Protein AF-A0A932RBN2-F1 (afdb_monomer_lite)

Sequence (77 aa):
MRTLILVLGSLLASVLLFAQDAKPKLTFDEFFNSVDFTGVRLSPDGNSVVFDTEKADWEQQIYRSDLWLYRIAGNGG

Secondary structure (DSSP, 8-state):
-HHHHHHHHHHHHHHHHH--PPPPPPPHHHHHT-EEEEEEEE-TTSSEEEEEEEEEETTTTEEEEEEEEEES-----

Foldseek 3Di:
DVVVVVVVVVVVVVVVVVPPDDDDDDDPVNVLQDKDWPDWDADPVRFKIKTKIWGDPVVVRDIDIDIDIDGNPDPDD

Radius of gyration: 23.29 Å; chains: 1; bounding box: 67×30×40 Å

Structure (mmCIF, N/CA/C/O backbone):
data_AF-A0A932RBN2-F1
#
_entry.id   AF-A0A932RBN2-F1
#
loop_
_atom_site.group_PDB
_atom_site.id
_atom_site.type_symbol
_atom_site.label_atom_id
_atom_site.label_alt_id
_atom_site.label_comp_id
_atom_site.label_asym_id
_atom_site.label_entity_id
_atom_site.label_seq_id
_atom_site.pdbx_PDB_ins_code
_atom_site.Cartn_x
_atom_site.Cartn_y
_atom_site.Cartn_z
_atom_site.occupancy
_atom_site.B_iso_or_equiv
_atom_site.auth_seq_id
_atom_site.auth_comp_id
_atom_site.auth_asym_id
_atom_site.auth_atom_id
_atom_site.pdbx_PDB_model_num
ATOM 1 N N . MET A 1 1 ? 51.298 21.949 4.975 1.00 69.69 1 MET A N 1
ATOM 2 C CA . MET A 1 1 ? 50.226 22.213 3.986 1.00 69.69 1 MET A CA 1
ATOM 3 C C . MET A 1 1 ? 49.430 20.950 3.656 1.00 69.69 1 MET A C 1
ATOM 5 O O . MET A 1 1 ? 48.279 20.880 4.052 1.00 69.69 1 MET A O 1
ATOM 9 N N . ARG A 1 2 ? 50.020 19.919 3.027 1.00 78.88 2 ARG A N 1
ATOM 10 C CA . ARG A 1 2 ? 49.303 18.682 2.632 1.00 78.88 2 ARG A CA 1
ATOM 11 C C . ARG A 1 2 ? 48.639 17.932 3.796 1.00 78.88 2 ARG A C 1
ATOM 13 O O . ARG A 1 2 ? 47.486 17.543 3.692 1.00 78.88 2 ARG A O 1
ATOM 20 N N . THR A 1 3 ? 49.340 17.786 4.917 1.00 80.81 3 THR A N 1
ATOM 21 C CA . THR A 1 3 ? 48.803 17.162 6.140 1.00 80.81 3 THR A CA 1
ATOM 22 C C . THR A 1 3 ? 47.662 17.968 6.762 1.00 80.81 3 THR A C 1
ATOM 24 O O . THR A 1 3 ? 46.685 17.384 7.210 1.00 80.81 3 THR A O 1
ATOM 27 N N . LEU A 1 4 ? 47.738 19.301 6.720 1.00 83.00 4 LEU A N 1
ATOM 28 C CA . LEU A 1 4 ? 46.692 20.191 7.232 1.00 83.00 4 LEU A CA 1
ATOM 29 C C . LEU A 1 4 ? 45.397 20.076 6.410 1.00 83.00 4 LEU A C 1
ATOM 31 O O . LEU A 1 4 ? 44.315 20.025 6.978 1.00 83.00 4 LEU A O 1
ATOM 35 N N . ILE A 1 5 ? 45.519 19.978 5.081 1.00 86.75 5 ILE A N 1
ATOM 36 C CA . ILE A 1 5 ? 44.381 19.805 4.163 1.00 86.75 5 ILE A CA 1
ATOM 37 C C . ILE A 1 5 ? 43.689 18.458 4.402 1.00 86.75 5 ILE A C 1
ATOM 39 O O . ILE A 1 5 ? 42.465 18.400 4.430 1.00 86.75 5 ILE A O 1
ATOM 43 N N . LEU A 1 6 ? 44.459 17.387 4.622 1.00 85.38 6 LEU A N 1
ATOM 44 C CA . LEU A 1 6 ? 43.901 16.060 4.903 1.00 85.38 6 LEU A CA 1
ATOM 45 C C . LEU A 1 6 ? 43.174 16.015 6.252 1.00 85.38 6 LEU A C 1
ATOM 47 O O . LEU A 1 6 ? 42.079 15.465 6.333 1.00 85.38 6 LEU A O 1
ATOM 51 N N . VAL A 1 7 ? 43.740 16.634 7.291 1.00 87.69 7 VAL A N 1
ATOM 52 C CA . VAL A 1 7 ? 43.094 16.721 8.611 1.00 87.69 7 VAL A CA 1
ATOM 53 C C . VAL A 1 7 ? 41.825 17.568 8.539 1.00 87.69 7 VAL A C 1
ATOM 55 O O . VAL A 1 7 ? 40.785 17.145 9.035 1.00 87.69 7 VAL A O 1
ATOM 58 N N . LEU A 1 8 ? 41.875 18.725 7.874 1.00 86.44 8 LEU A N 1
ATOM 59 C CA . LEU A 1 8 ? 40.714 19.600 7.720 1.00 86.44 8 LEU A CA 1
ATOM 60 C C . LEU A 1 8 ? 39.603 18.932 6.896 1.00 86.44 8 LEU A C 1
ATOM 62 O O . LEU A 1 8 ? 38.439 18.988 7.281 1.00 86.44 8 LEU A O 1
ATOM 66 N N . GLY A 1 9 ? 39.961 18.243 5.808 1.00 86.88 9 GLY A N 1
ATOM 67 C CA . GLY A 1 9 ? 39.021 17.470 4.996 1.00 86.88 9 GLY A CA 1
ATOM 68 C C . GLY A 1 9 ? 38.379 16.320 5.775 1.00 86.88 9 GLY A C 1
ATOM 69 O O . GLY A 1 9 ? 37.169 16.128 5.696 1.00 86.88 9 GLY A O 1
ATOM 70 N N . SER A 1 10 ? 39.160 15.603 6.590 1.00 83.50 10 SER A N 1
ATOM 71 C CA . SER A 1 10 ? 38.642 14.544 7.465 1.00 83.50 10 SER A CA 1
ATOM 72 C C . SER A 1 10 ? 37.700 15.088 8.543 1.00 83.50 10 SER A C 1
ATOM 74 O O . SER A 1 10 ? 36.708 14.440 8.871 1.00 83.50 10 SER A O 1
ATOM 76 N N . LEU A 1 11 ? 37.986 16.275 9.085 1.00 83.31 11 LEU A N 1
ATOM 77 C CA . LEU A 1 11 ? 37.142 16.918 10.090 1.00 83.31 11 LEU A CA 1
ATOM 78 C C . LEU A 1 11 ? 35.809 17.376 9.477 1.00 83.31 11 LEU A C 1
ATOM 80 O O . LEU A 1 11 ? 34.751 17.110 10.040 1.00 83.31 11 LEU A O 1
ATOM 84 N N . LEU A 1 12 ? 35.840 17.978 8.285 1.00 83.19 12 LEU A N 1
ATOM 85 C CA . LEU A 1 12 ? 34.643 18.395 7.543 1.00 83.19 12 LEU A CA 1
ATOM 86 C C . LEU A 1 12 ? 33.760 17.207 7.136 1.00 83.19 12 LEU A C 1
ATOM 88 O O . LEU A 1 12 ? 32.540 17.278 7.265 1.00 83.19 12 LEU A O 1
ATOM 92 N N . ALA A 1 13 ? 34.364 16.095 6.706 1.00 80.50 13 ALA A N 1
ATOM 93 C CA . ALA A 1 13 ? 33.629 14.877 6.368 1.00 80.50 13 ALA A CA 1
ATOM 94 C C . ALA A 1 13 ? 32.892 14.279 7.580 1.00 80.50 13 ALA A C 1
ATOM 96 O O . ALA A 1 13 ? 31.798 13.741 7.430 1.00 80.50 13 ALA A O 1
ATOM 97 N N . SER A 1 14 ? 33.457 14.410 8.786 1.00 75.88 14 SER A N 1
ATOM 98 C CA . SER A 1 14 ? 32.836 13.888 10.007 1.00 75.88 14 SER A CA 1
ATOM 99 C C . SER A 1 14 ? 31.543 14.626 10.384 1.00 75.88 14 SER A C 1
ATOM 101 O O . SER A 1 14 ? 30.589 13.991 10.822 1.00 75.88 14 SER A O 1
ATOM 103 N N . VAL A 1 15 ? 31.452 15.936 10.119 1.00 77.06 15 VAL A N 1
ATOM 104 C CA . VAL A 1 15 ? 30.252 16.752 10.400 1.00 77.06 15 VAL A CA 1
ATOM 105 C C . VAL A 1 15 ? 29.058 16.322 9.540 1.00 77.06 15 VAL A C 1
ATOM 107 O O . VAL A 1 15 ? 27.929 16.295 10.024 1.00 77.06 15 VAL A O 1
ATOM 110 N N . LEU A 1 16 ? 29.299 15.921 8.287 1.00 74.06 16 LEU A N 1
ATOM 111 C CA . LEU A 1 16 ? 28.246 15.477 7.364 1.00 74.06 16 LEU A CA 1
ATOM 112 C C . LEU A 1 16 ? 27.620 14.130 7.764 1.00 74.06 16 LEU A C 1
ATOM 114 O O . LEU A 1 16 ? 26.476 1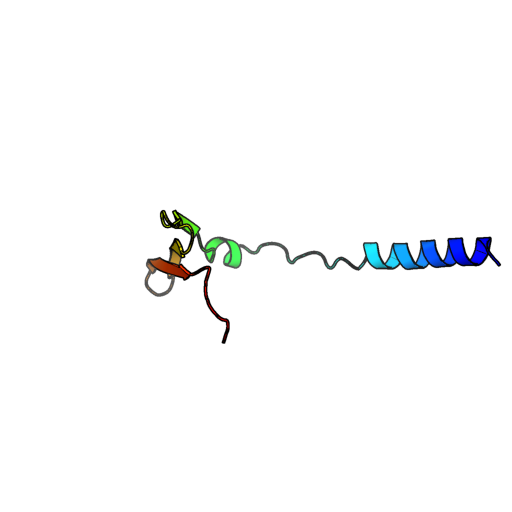3.864 7.409 1.00 74.06 16 LEU A O 1
ATOM 118 N N . LEU A 1 17 ? 28.341 13.290 8.514 1.00 71.25 17 LEU A N 1
ATOM 119 C CA . LEU A 1 17 ? 27.838 11.991 8.978 1.00 71.25 17 LEU A CA 1
ATOM 120 C C . LEU A 1 17 ? 26.898 12.116 10.187 1.00 71.25 17 LEU A C 1
ATOM 122 O O . LEU A 1 17 ? 25.992 11.302 10.333 1.00 71.25 17 LEU A O 1
ATOM 126 N N . PHE A 1 18 ? 27.083 13.138 11.030 1.00 67.75 18 PHE A N 1
ATOM 127 C CA . PHE A 1 18 ? 26.252 13.383 12.220 1.00 67.75 18 PHE A CA 1
ATOM 128 C C . PHE A 1 18 ? 25.059 14.317 11.968 1.00 67.75 18 PHE A C 1
ATOM 130 O O . PHE A 1 18 ? 24.242 14.506 12.862 1.00 67.75 18 PHE A O 1
ATOM 137 N N . ALA A 1 19 ? 24.929 14.872 10.760 1.00 70.00 19 ALA A N 1
ATOM 138 C CA . ALA A 1 19 ? 23.787 15.691 10.342 1.00 70.00 19 ALA A CA 1
ATOM 139 C C . ALA A 1 19 ? 22.598 14.858 9.820 1.00 70.00 19 ALA A C 1
ATOM 141 O O . ALA A 1 19 ? 21.684 15.393 9.196 1.00 70.00 19 ALA A O 1
ATOM 142 N N . GLN A 1 20 ? 22.615 13.540 10.032 1.00 75.44 20 GLN A N 1
ATOM 143 C CA . GLN A 1 20 ? 21.462 12.700 9.741 1.00 75.44 20 GLN A CA 1
ATOM 144 C C . GLN A 1 20 ? 20.427 12.913 10.843 1.00 75.44 20 GLN A C 1
ATOM 146 O O . GLN A 1 20 ? 20.484 12.258 11.885 1.00 75.44 20 GLN A O 1
ATOM 151 N N . ASP A 1 21 ? 19.497 13.841 10.620 1.00 80.25 21 ASP A N 1
ATOM 152 C CA . ASP A 1 21 ? 18.318 13.967 11.468 1.00 80.25 21 ASP A CA 1
ATOM 153 C C . ASP A 1 21 ? 17.652 12.595 11.580 1.00 80.25 21 ASP A C 1
ATOM 155 O O . ASP A 1 21 ? 17.274 11.968 10.582 1.00 80.25 21 ASP A O 1
ATOM 159 N N . ALA A 1 22 ? 17.555 12.095 12.813 1.00 81.88 22 ALA A N 1
ATOM 160 C CA . ALA A 1 22 ? 16.861 10.849 13.064 1.00 81.88 22 ALA A CA 1
ATOM 161 C C . ALA A 1 22 ? 15.416 11.020 12.591 1.00 81.88 22 ALA A C 1
ATOM 163 O O . ALA A 1 22 ? 14.730 11.959 13.004 1.00 81.88 22 ALA A O 1
ATOM 164 N N . LYS A 1 23 ? 14.950 10.110 11.726 1.00 85.56 23 LYS A N 1
ATOM 165 C CA . LYS A 1 23 ? 13.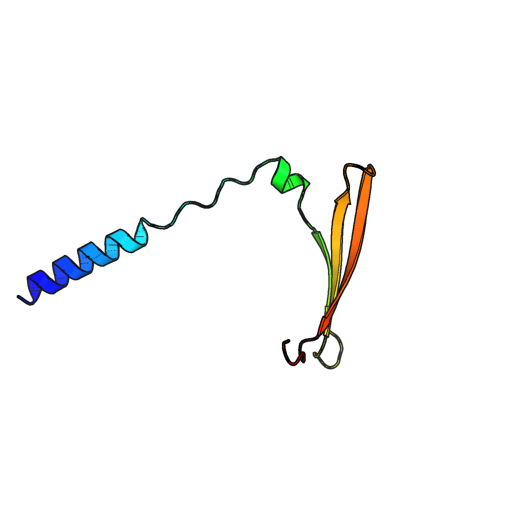539 10.100 11.336 1.00 85.56 23 LYS A CA 1
ATOM 166 C C . LYS A 1 23 ? 12.681 10.064 12.606 1.00 85.56 23 LYS A C 1
ATOM 168 O O . LYS A 1 23 ? 13.047 9.349 13.549 1.00 85.56 23 LYS A O 1
ATOM 173 N N . PRO A 1 24 ? 11.559 10.802 12.641 1.00 89.44 24 PRO A N 1
ATOM 174 C CA . PRO A 1 24 ? 10.618 10.705 13.743 1.00 89.44 24 PRO A CA 1
ATOM 175 C C . PRO A 1 24 ? 10.272 9.242 14.031 1.00 89.44 24 PRO A C 1
ATOM 177 O O . PRO A 1 24 ? 10.191 8.413 13.119 1.00 89.44 24 PRO A O 1
ATOM 180 N N . LYS A 1 25 ? 10.111 8.912 15.314 1.00 92.50 25 LYS A N 1
ATOM 181 C CA . LYS A 1 25 ? 9.639 7.582 15.705 1.00 92.50 25 LYS A CA 1
ATOM 182 C C . LYS A 1 25 ? 8.211 7.414 15.200 1.00 92.50 25 LYS A C 1
ATOM 184 O O . LYS A 1 25 ? 7.412 8.327 15.380 1.00 92.50 25 LYS A O 1
ATOM 189 N N . LEU A 1 26 ? 7.911 6.238 14.651 1.00 94.12 26 LEU A N 1
ATOM 190 C CA . LEU A 1 26 ? 6.558 5.883 14.243 1.00 94.12 26 LEU A CA 1
ATOM 191 C C . LEU A 1 26 ? 5.611 6.006 15.439 1.00 94.12 26 LEU A C 1
ATOM 193 O O . LEU A 1 26 ? 5.838 5.397 16.490 1.00 94.12 26 LEU A O 1
ATOM 197 N N . THR A 1 27 ? 4.569 6.806 15.275 1.00 96.75 27 THR A N 1
ATOM 198 C CA . THR A 1 27 ? 3.507 6.946 16.268 1.00 96.75 27 THR A CA 1
ATOM 199 C C . THR A 1 27 ? 2.443 5.865 16.079 1.00 96.75 27 THR A C 1
ATOM 201 O O . THR A 1 27 ? 2.323 5.260 15.015 1.00 96.75 27 THR A O 1
ATOM 204 N N . PHE A 1 28 ? 1.644 5.614 17.121 1.00 96.31 28 PHE A N 1
ATOM 205 C CA . PHE A 1 28 ? 0.491 4.717 16.996 1.00 96.31 28 PHE A CA 1
ATOM 206 C C . PHE A 1 28 ? -0.513 5.225 15.958 1.00 96.31 28 PHE A C 1
ATOM 208 O O . PHE A 1 28 ? -1.039 4.426 15.193 1.00 96.31 28 PHE A O 1
ATOM 215 N N . ASP A 1 29 ? -0.743 6.538 15.911 1.00 95.06 29 ASP A N 1
ATOM 216 C CA . ASP A 1 29 ? -1.651 7.146 14.939 1.00 95.06 29 ASP A CA 1
ATOM 217 C C . ASP A 1 29 ? -1.175 6.905 13.499 1.00 95.06 29 ASP A C 1
ATOM 219 O O . ASP A 1 29 ? -1.933 6.402 12.678 1.00 95.06 29 ASP A O 1
ATOM 223 N N . GLU A 1 30 ? 0.105 7.141 13.205 1.00 94.88 30 GLU A N 1
ATOM 224 C CA . GLU A 1 30 ? 0.675 6.862 11.879 1.00 94.88 30 GLU A CA 1
ATOM 225 C C . GLU A 1 30 ? 0.630 5.373 11.516 1.00 94.88 30 GLU A C 1
ATOM 227 O O . GLU A 1 30 ? 0.395 5.036 10.358 1.00 94.88 30 GLU A O 1
ATOM 232 N N . PHE A 1 31 ? 0.846 4.478 12.486 1.00 94.88 31 PHE A N 1
ATOM 233 C CA . PHE A 1 31 ? 0.767 3.037 12.249 1.00 94.88 31 PHE A CA 1
ATOM 234 C C . PHE A 1 31 ? 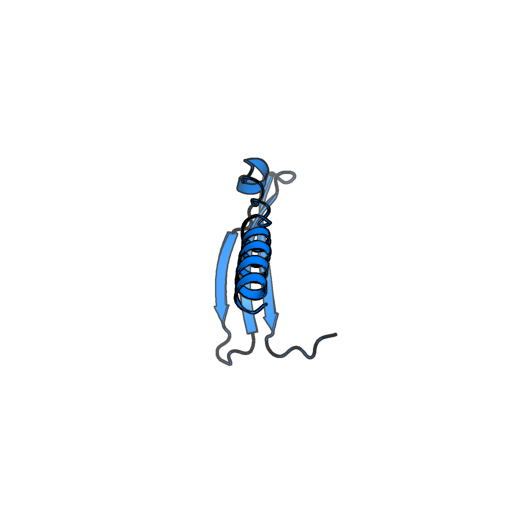-0.646 2.609 11.838 1.00 94.88 31 PHE A C 1
ATOM 236 O O . PHE A 1 31 ? -0.798 1.855 10.886 1.00 94.88 31 PHE A O 1
ATOM 243 N N . PHE A 1 32 ? -1.680 3.093 12.530 1.00 94.38 32 PHE A N 1
ATOM 244 C CA . PHE A 1 32 ? -3.066 2.734 12.219 1.00 94.38 32 PHE A CA 1
ATOM 245 C C . PHE A 1 32 ? -3.618 3.470 10.992 1.00 94.38 32 PHE A C 1
ATOM 247 O O . PHE A 1 32 ? -4.522 2.961 10.334 1.00 94.38 32 PHE A O 1
ATOM 254 N N . ASN A 1 33 ? -3.058 4.628 10.646 1.00 95.88 33 ASN A N 1
ATOM 255 C CA . ASN A 1 33 ? -3.369 5.353 9.414 1.00 95.88 33 ASN A CA 1
ATOM 256 C C . ASN A 1 33 ? -2.471 4.941 8.230 1.00 95.88 33 ASN A C 1
ATOM 258 O O . ASN A 1 33 ? -2.319 5.707 7.273 1.00 95.88 33 ASN A O 1
ATOM 262 N N . SER A 1 34 ? -1.865 3.748 8.272 1.00 96.56 34 SER A N 1
ATOM 263 C CA . SER A 1 34 ? -1.093 3.223 7.147 1.00 96.56 34 SER A CA 1
ATOM 264 C C . SER A 1 34 ? -1.978 2.930 5.932 1.00 96.56 34 SER A C 1
ATOM 266 O O . SER A 1 34 ? -3.196 2.773 6.026 1.00 96.56 34 SER A O 1
ATOM 268 N N . VAL A 1 35 ? -1.332 2.844 4.770 1.00 97.81 35 VA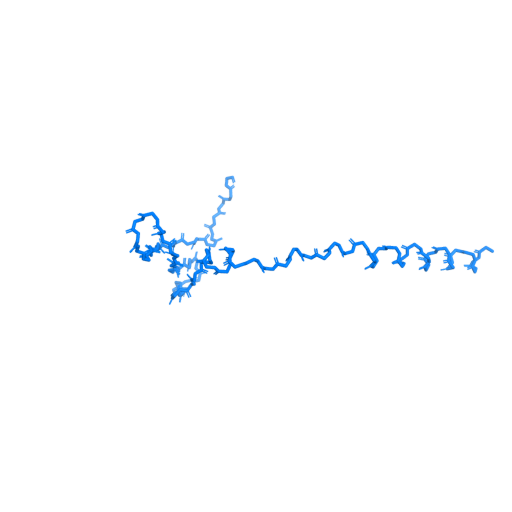L A N 1
ATOM 269 C CA . VAL A 1 35 ? -1.951 2.383 3.528 1.00 97.81 35 VAL A CA 1
ATOM 270 C C . VAL A 1 35 ? -1.326 1.050 3.154 1.00 97.81 35 VAL A C 1
ATOM 272 O O . VAL A 1 35 ? -0.108 0.965 2.980 1.00 97.81 35 VAL A O 1
ATOM 275 N N . ASP A 1 36 ? -2.165 0.039 2.998 1.00 97.81 36 ASP A N 1
ATOM 276 C CA . ASP A 1 36 ? -1.767 -1.285 2.550 1.00 97.81 36 ASP A CA 1
ATOM 277 C C . ASP A 1 36 ? -1.906 -1.396 1.034 1.00 97.81 36 ASP A C 1
ATOM 279 O O . ASP A 1 36 ? -2.828 -0.849 0.436 1.00 97.81 36 ASP A O 1
ATOM 283 N N . PHE A 1 37 ? -0.992 -2.131 0.403 1.00 97.44 37 PHE A N 1
ATOM 284 C CA . PHE A 1 37 ? -1.055 -2.451 -1.022 1.00 97.44 37 PHE A CA 1
ATOM 285 C C . PHE A 1 37 ? -1.444 -3.918 -1.172 1.00 97.44 37 PHE A C 1
ATOM 287 O O . PHE A 1 37 ? -0.612 -4.812 -1.009 1.00 97.44 37 PHE A O 1
ATOM 294 N N . THR A 1 38 ? -2.715 -4.177 -1.453 1.00 97.19 38 THR A N 1
ATOM 295 C CA . THR A 1 38 ? -3.288 -5.533 -1.409 1.00 97.19 38 THR A CA 1
ATOM 296 C C . THR A 1 38 ? -3.210 -6.259 -2.754 1.00 97.19 38 THR A C 1
ATOM 298 O O . THR A 1 38 ? -3.323 -7.486 -2.817 1.00 97.19 38 THR A O 1
ATOM 301 N N . GLY A 1 39 ? -2.931 -5.530 -3.836 1.00 96.88 39 GLY A N 1
ATOM 302 C CA . GLY A 1 39 ? -2.796 -6.075 -5.180 1.00 96.88 39 GLY A CA 1
ATOM 303 C C . GLY A 1 39 ? -1.901 -5.209 -6.056 1.00 96.88 39 GLY A C 1
ATOM 304 O O . GLY A 1 39 ? -1.981 -3.988 -6.022 1.00 96.88 39 GLY A O 1
ATOM 305 N N . VAL A 1 40 ? -1.045 -5.842 -6.862 1.00 97.38 40 VAL A N 1
ATOM 306 C CA . VAL A 1 40 ? -0.239 -5.174 -7.896 1.00 97.38 40 VAL A CA 1
ATOM 307 C C . VAL A 1 40 ? -0.203 -6.054 -9.141 1.00 97.38 40 VAL A C 1
ATOM 309 O O . VAL A 1 40 ? 0.008 -7.269 -9.044 1.00 97.38 40 VAL A O 1
ATOM 312 N N . ARG A 1 41 ? -0.421 -5.465 -10.320 1.00 97.75 41 ARG A N 1
ATOM 313 C CA . ARG A 1 41 ? -0.364 -6.138 -11.624 1.00 97.75 41 ARG A CA 1
ATOM 314 C C . ARG A 1 41 ? 0.292 -5.231 -12.661 1.00 97.75 41 ARG A C 1
ATOM 316 O O . ARG A 1 41 ? -0.131 -4.097 -12.856 1.00 97.75 41 ARG A O 1
ATOM 323 N N . LEU A 1 42 ? 1.297 -5.757 -13.355 1.00 96.81 42 LEU A N 1
ATOM 324 C CA . LEU A 1 42 ? 1.888 -5.122 -14.531 1.00 96.81 42 LEU A CA 1
ATOM 325 C C . LEU A 1 42 ? 1.119 -5.573 -15.780 1.00 96.81 42 LEU A C 1
ATOM 327 O O . LEU A 1 42 ? 0.793 -6.751 -15.927 1.00 96.81 42 LEU A O 1
ATOM 331 N N . SER A 1 43 ? 0.831 -4.635 -16.674 1.00 96.62 43 SER A N 1
ATOM 332 C CA . SER A 1 43 ? 0.292 -4.933 -18.005 1.00 96.62 43 SER A CA 1
ATOM 333 C C . SER A 1 43 ? 1.254 -5.807 -18.827 1.00 96.62 43 SER A C 1
ATOM 335 O O . SER A 1 43 ? 2.469 -5.681 -18.675 1.00 96.62 43 SER A O 1
ATOM 337 N N . PRO A 1 44 ? 0.753 -6.678 -19.725 1.00 96.56 44 PRO A N 1
ATOM 338 C CA . PRO A 1 44 ? 1.613 -7.549 -20.531 1.00 96.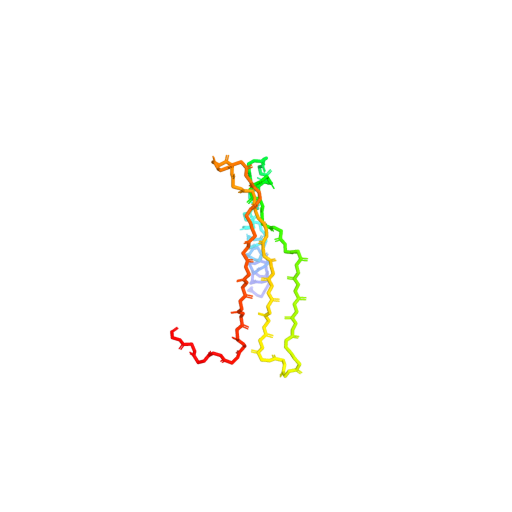56 44 PRO A CA 1
AT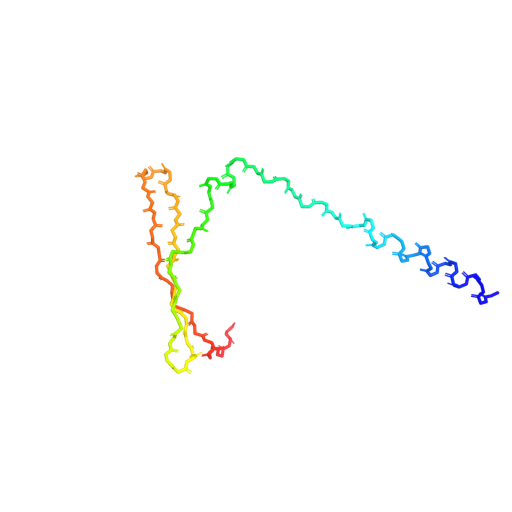OM 339 C C . PRO A 1 44 ? 2.634 -6.810 -21.407 1.00 96.56 44 PRO A C 1
ATOM 341 O O . PRO A 1 44 ? 3.700 -7.351 -21.684 1.00 96.56 44 PRO A O 1
ATOM 344 N N . ASP A 1 45 ? 2.317 -5.588 -21.840 1.00 95.12 45 ASP A N 1
ATOM 345 C CA . ASP A 1 45 ? 3.205 -4.735 -22.637 1.00 95.12 45 ASP A CA 1
ATOM 346 C C . ASP A 1 45 ? 4.194 -3.921 -21.783 1.00 95.12 45 ASP A C 1
ATOM 348 O O . ASP A 1 45 ? 5.047 -3.221 -22.324 1.00 95.12 45 ASP A O 1
ATOM 352 N N . GLY A 1 46 ? 4.088 -4.007 -20.454 1.00 94.31 46 GLY A N 1
ATOM 353 C CA . GLY A 1 46 ? 4.951 -3.317 -19.506 1.00 94.31 46 GLY A CA 1
ATOM 354 C C . GLY A 1 46 ? 4.699 -1.815 -19.381 1.00 94.31 46 GLY A C 1
ATOM 355 O O . GLY A 1 46 ? 5.431 -1.162 -18.648 1.00 94.31 46 GLY A O 1
ATOM 356 N N . ASN A 1 47 ? 3.687 -1.239 -20.038 1.00 95.50 47 ASN A N 1
ATOM 357 C CA . ASN A 1 47 ? 3.512 0.220 -20.088 1.00 95.50 47 ASN A CA 1
ATOM 358 C C . ASN A 1 47 ? 2.608 0.779 -18.990 1.00 95.50 47 ASN A C 1
ATOM 360 O O . ASN A 1 47 ? 2.436 1.995 -18.876 1.00 95.50 47 ASN A O 1
ATOM 364 N N . SER A 1 48 ? 2.005 -0.086 -18.185 1.00 96.38 48 SER A N 1
ATOM 365 C CA . SER A 1 48 ? 1.116 0.321 -17.103 1.00 96.38 48 SER A CA 1
ATOM 366 C C . SER A 1 48 ? 1.088 -0.658 -15.937 1.00 96.38 48 SER A C 1
ATOM 368 O O . SER A 1 48 ? 1.259 -1.865 -16.121 1.00 96.38 48 SER A O 1
ATOM 370 N N . VAL A 1 49 ? 0.850 -0.129 -14.739 1.00 97.00 49 VAL A N 1
ATOM 371 C CA . VAL A 1 49 ? 0.697 -0.883 -13.492 1.00 97.00 49 VAL A CA 1
ATOM 372 C C . VAL A 1 49 ? -0.660 -0.546 -12.892 1.00 97.00 49 VAL A C 1
ATOM 374 O O . VAL A 1 49 ? -0.989 0.628 -12.738 1.00 97.00 49 VAL A O 1
ATOM 377 N N . VAL A 1 50 ? -1.428 -1.571 -12.539 1.00 97.50 50 VAL A N 1
ATOM 378 C CA . VAL A 1 50 ? -2.619 -1.437 -11.699 1.00 97.50 50 VAL A CA 1
ATOM 379 C C . VAL A 1 50 ? -2.273 -1.892 -10.290 1.00 97.50 50 VAL A C 1
ATOM 381 O O . VAL A 1 50 ? -1.632 -2.934 -10.129 1.00 97.50 50 VAL A O 1
ATOM 384 N N . PHE A 1 51 ? -2.677 -1.131 -9.279 1.00 97.94 51 PHE A N 1
ATOM 385 C CA . PHE A 1 51 ? -2.519 -1.535 -7.886 1.00 97.94 51 PHE A CA 1
ATOM 386 C C . PHE A 1 51 ? -3.695 -1.092 -7.019 1.00 97.94 51 PHE A C 1
ATOM 388 O O . PHE A 1 51 ? -4.291 -0.041 -7.253 1.00 97.94 51 PHE A O 1
ATOM 395 N N . ASP A 1 52 ? -3.998 -1.915 -6.023 1.00 98.44 52 ASP A N 1
ATOM 396 C CA . ASP A 1 52 ? -5.017 -1.672 -5.010 1.00 98.44 52 ASP A CA 1
ATOM 397 C C . ASP A 1 52 ? -4.358 -1.093 -3.764 1.00 98.44 52 ASP A C 1
ATOM 399 O O . ASP A 1 52 ? -3.352 -1.629 -3.288 1.00 98.44 52 ASP A O 1
ATOM 403 N N . THR A 1 53 ? -4.939 -0.027 -3.224 1.00 98.31 53 THR A N 1
ATOM 404 C CA . THR A 1 53 ? -4.604 0.484 -1.895 1.00 98.31 53 THR A CA 1
ATOM 405 C C . THR A 1 53 ? -5.780 0.312 -0.958 1.00 98.31 53 THR A C 1
ATOM 407 O O . THR A 1 53 ? -6.907 0.601 -1.351 1.00 98.31 53 THR A O 1
ATOM 410 N N . GLU A 1 54 ? -5.527 -0.072 0.284 1.00 98.31 54 GLU A N 1
ATOM 411 C CA . GLU A 1 54 ? -6.521 -0.118 1.348 1.00 98.31 54 GLU A CA 1
ATOM 412 C C . GLU A 1 54 ? -6.067 0.746 2.523 1.00 98.31 54 GLU A C 1
ATOM 414 O O . GLU A 1 54 ? -4.897 0.737 2.899 1.00 98.31 54 GLU A O 1
ATOM 419 N N . LYS A 1 55 ? -6.986 1.518 3.098 1.00 97.88 55 LYS A N 1
ATOM 420 C CA . LYS A 1 55 ? -6.736 2.282 4.323 1.00 97.88 55 LYS A CA 1
ATOM 421 C C . LYS A 1 55 ? -7.979 2.337 5.190 1.00 97.88 55 LYS A C 1
ATOM 423 O O . LYS A 1 55 ? -9.100 2.282 4.680 1.00 97.88 55 LYS A O 1
ATOM 428 N N . ALA A 1 56 ? -7.790 2.497 6.492 1.00 97.75 56 ALA A N 1
ATOM 429 C CA . ALA A 1 56 ? -8.903 2.749 7.390 1.00 97.75 56 ALA A CA 1
ATOM 430 C C . ALA A 1 56 ? -9.517 4.136 7.123 1.00 97.75 56 ALA A C 1
ATOM 432 O O . ALA A 1 56 ? -8.814 5.139 6.994 1.00 97.75 56 ALA A O 1
ATOM 433 N N . ASP A 1 57 ? -10.842 4.185 7.043 1.00 97.56 57 ASP A N 1
ATOM 434 C CA . ASP A 1 57 ? -11.647 5.400 7.084 1.00 97.56 57 ASP A CA 1
ATOM 435 C C . ASP A 1 57 ? -12.385 5.405 8.425 1.00 97.56 57 ASP A C 1
ATOM 437 O O . ASP A 1 57 ? -13.448 4.799 8.588 1.00 97.56 57 ASP A O 1
ATOM 441 N N . TRP A 1 58 ? -11.755 6.027 9.421 1.00 96.25 58 TRP A N 1
ATOM 442 C CA . TRP A 1 58 ? -12.235 6.002 10.801 1.00 96.25 58 TRP A CA 1
ATOM 443 C C . TRP A 1 58 ? -13.550 6.756 10.990 1.00 96.25 58 TRP A C 1
ATOM 445 O O . TRP A 1 58 ? -14.342 6.375 11.848 1.00 96.25 58 TRP A O 1
ATOM 455 N N . GLU A 1 59 ? -13.805 7.787 10.180 1.00 97.12 59 GLU A N 1
ATOM 456 C CA . GLU A 1 59 ? -15.057 8.548 10.228 1.00 97.12 59 GLU A CA 1
ATOM 457 C C . GLU A 1 59 ? -16.234 7.694 9.762 1.00 97.12 59 GLU A C 1
ATOM 459 O O . GLU A 1 59 ? -17.299 7.705 10.376 1.00 97.12 59 GLU A O 1
ATOM 464 N N . GLN A 1 60 ? -16.032 6.932 8.686 1.00 97.81 60 GLN A N 1
ATOM 465 C CA . GLN A 1 60 ? -17.055 6.057 8.115 1.00 97.81 60 GLN A CA 1
ATOM 466 C C . GLN A 1 60 ? -17.068 4.655 8.743 1.00 97.81 60 GLN A C 1
ATOM 468 O O . GLN A 1 60 ? -17.962 3.866 8.449 1.00 97.81 60 GLN A O 1
ATOM 473 N N . GLN A 1 61 ? -16.099 4.343 9.610 1.00 97.25 61 GLN A N 1
ATOM 474 C CA . GLN A 1 61 ? -15.910 3.035 10.246 1.00 97.25 61 GLN A CA 1
ATOM 475 C C . GLN A 1 61 ? -15.782 1.874 9.242 1.00 97.25 61 GLN A C 1
ATOM 477 O O . GLN A 1 61 ? -16.344 0.796 9.442 1.00 97.25 61 GLN A O 1
ATOM 482 N N . ILE A 1 62 ? -15.032 2.085 8.159 1.00 97.38 62 ILE A N 1
ATOM 483 C CA . ILE A 1 62 ? -14.785 1.084 7.108 1.00 97.38 62 ILE A CA 1
ATOM 484 C C . ILE A 1 62 ? -13.301 1.024 6.738 1.00 97.38 62 ILE A C 1
ATOM 486 O O . ILE A 1 62 ? -12.538 1.938 7.040 1.00 97.38 62 ILE A O 1
ATOM 490 N N . TYR A 1 63 ? -12.909 -0.018 6.006 1.00 97.31 63 TYR A N 1
ATOM 491 C CA . TYR A 1 63 ? -11.703 0.021 5.181 1.00 97.31 63 TYR A CA 1
ATOM 492 C C . TYR A 1 63 ? -12.088 0.465 3.771 1.00 97.31 63 TYR A C 1
ATOM 494 O O . TYR A 1 63 ? -13.003 -0.090 3.159 1.00 97.31 63 TYR A O 1
ATOM 502 N N . ARG A 1 64 ? -11.425 1.508 3.276 1.00 97.81 64 ARG A N 1
ATOM 503 C CA . ARG A 1 64 ? -11.614 2.042 1.930 1.00 97.81 64 ARG A CA 1
ATOM 504 C C . ARG A 1 64 ? -10.562 1.445 1.013 1.00 97.81 64 ARG A C 1
ATOM 506 O O . ARG A 1 64 ? -9.372 1.612 1.274 1.00 97.81 64 ARG A O 1
ATOM 513 N N . SER A 1 65 ? -11.014 0.830 -0.074 1.00 97.81 65 SER A N 1
ATOM 514 C CA . SER A 1 65 ? -10.150 0.338 -1.144 1.00 97.81 65 SER A CA 1
ATOM 515 C C . SER A 1 65 ? -10.225 1.269 -2.355 1.00 97.81 65 SER A C 1
ATOM 517 O O . SER A 1 65 ? -11.318 1.594 -2.820 1.00 97.81 65 SER A O 1
ATOM 519 N N . ASP A 1 66 ? -9.069 1.661 -2.880 1.00 97.94 66 ASP A N 1
ATOM 520 C CA . ASP A 1 66 ? -8.934 2.476 -4.087 1.00 97.94 66 ASP A CA 1
ATOM 521 C C . ASP A 1 66 ? -8.087 1.722 -5.125 1.00 97.94 66 ASP A C 1
ATOM 523 O O . ASP A 1 66 ? -7.031 1.176 -4.798 1.00 97.94 66 ASP A O 1
ATOM 527 N N . LEU A 1 67 ? -8.541 1.712 -6.382 1.00 97.94 67 LEU A N 1
ATOM 528 C CA . LEU A 1 67 ? -7.834 1.100 -7.511 1.00 97.94 67 LEU A CA 1
ATOM 529 C C . LEU A 1 67 ? -7.116 2.182 -8.323 1.00 97.94 67 LEU A C 1
ATOM 531 O O . LEU A 1 67 ? -7.745 3.111 -8.837 1.00 97.94 67 LEU A O 1
ATOM 535 N N . TRP A 1 68 ? -5.809 2.027 -8.505 1.00 97.94 68 TRP A N 1
ATOM 536 C CA . TRP A 1 68 ? -4.963 2.978 -9.220 1.00 97.94 68 TRP A CA 1
ATOM 537 C C . TRP A 1 68 ? -4.456 2.388 -10.533 1.00 97.94 68 TRP A C 1
ATOM 539 O O . TRP A 1 68 ? -4.092 1.217 -10.595 1.00 97.94 68 TRP A O 1
ATOM 549 N N . LEU A 1 69 ? -4.375 3.216 -11.580 1.00 96.69 69 LEU A N 1
ATOM 550 C CA . LEU A 1 69 ? -3.729 2.885 -12.853 1.00 96.69 69 LEU A CA 1
ATOM 551 C C . LEU A 1 69 ? -2.597 3.876 -13.131 1.00 96.69 69 LEU A C 1
ATOM 553 O O . LEU A 1 69 ? -2.837 5.039 -13.457 1.00 96.69 69 LEU A O 1
ATOM 557 N N . TYR A 1 70 ? -1.363 3.391 -13.063 1.00 95.69 70 TYR A N 1
ATOM 558 C CA . TYR A 1 70 ? -0.159 4.133 -13.412 1.00 95.69 70 TYR A CA 1
ATOM 559 C C . TYR A 1 70 ? 0.295 3.791 -14.835 1.00 95.69 70 TYR A C 1
ATOM 561 O O . TYR A 1 70 ? 0.296 2.623 -15.217 1.00 95.69 70 TYR A O 1
ATOM 569 N N . ARG A 1 71 ? 0.700 4.791 -15.628 1.00 94.06 71 ARG A N 1
ATOM 570 C CA . ARG A 1 71 ? 1.213 4.617 -17.002 1.00 94.06 71 ARG A CA 1
ATOM 571 C C . ARG A 1 71 ? 2.677 5.056 -17.065 1.00 94.06 71 ARG A C 1
ATOM 573 O O . ARG A 1 71 ? 2.983 6.184 -16.700 1.00 94.06 71 ARG A O 1
ATOM 580 N N . ILE A 1 72 ? 3.557 4.172 -17.537 1.00 87.19 72 ILE A N 1
ATOM 581 C CA . ILE A 1 72 ? 5.016 4.374 -17.590 1.00 87.19 72 ILE A CA 1
ATOM 582 C C . ILE A 1 72 ? 5.404 5.332 -18.725 1.00 87.19 72 ILE A C 1
ATOM 584 O O . ILE A 1 72 ? 6.287 6.170 -18.563 1.00 87.19 72 ILE A O 1
ATOM 588 N N . ALA A 1 73 ? 4.704 5.264 -19.860 1.00 75.19 73 ALA A N 1
ATOM 589 C CA . ALA A 1 73 ? 4.848 6.226 -20.948 1.00 75.19 73 ALA A CA 1
ATOM 590 C C . ALA A 1 73 ? 3.866 7.392 -20.751 1.00 75.19 73 ALA A C 1
ATOM 592 O O . ALA A 1 73 ? 2.775 7.415 -21.321 1.00 75.19 73 ALA A O 1
ATOM 593 N N . GLY A 1 74 ? 4.241 8.352 -19.908 1.00 62.62 74 GLY A N 1
ATOM 594 C CA . GLY A 1 74 ? 3.546 9.628 -19.770 1.00 62.62 74 GLY A CA 1
ATOM 595 C C . GLY A 1 74 ? 4.512 10.763 -20.067 1.00 62.62 74 GLY A C 1
ATOM 596 O O . GLY A 1 74 ? 5.392 11.038 -19.261 1.00 62.62 74 GLY A O 1
ATOM 597 N N . ASN A 1 75 ? 4.356 11.408 -21.224 1.00 58.34 75 ASN A N 1
ATOM 598 C CA . ASN A 1 75 ? 4.934 12.722 -21.491 1.00 58.34 75 ASN A CA 1
ATOM 599 C C . ASN A 1 75 ? 4.471 13.640 -20.344 1.00 58.34 75 ASN A C 1
ATOM 601 O O . ASN A 1 75 ? 3.276 13.918 -20.236 1.00 58.34 75 ASN A O 1
ATOM 605 N N . GLY A 1 76 ? 5.383 13.960 -19.424 1.00 50.06 76 GLY A N 1
ATOM 606 C CA . GLY A 1 76 ? 5.072 14.682 -18.195 1.00 50.06 76 GLY A CA 1
ATOM 607 C C . GLY A 1 76 ? 4.552 16.078 -18.515 1.00 50.06 76 GLY A C 1
ATOM 608 O O . GLY A 1 76 ? 5.191 16.811 -19.269 1.00 50.06 76 GLY A O 1
ATOM 609 N N . GLY A 1 77 ? 3.378 16.405 -17.975 1.00 40.44 77 GLY A N 1
ATOM 610 C CA . GLY A 1 77 ? 2.953 17.790 -17.785 1.00 40.44 77 GLY A CA 1
ATOM 611 C C . GLY A 1 77 ? 3.636 18.399 -16.571 1.00 40.44 77 GLY A C 1
ATOM 612 O O . GLY A 1 77 ? 4.009 17.620 -15.663 1.00 40.44 77 GLY A O 1
#

pLDDT: mean 88.87, std 12.13, range [40.44, 98.44]